Protein AF-A0A926HIZ7-F1 (afdb_monomer_lite)

Foldseek 3Di:
DDPPDDQQLVQWAWDQDPVGIWIKGADDDDPQFDADQDPVNGIGTGHLDLSVLVVCCVSQVLLAADDPPPFAADEQEDLPLACLLVVVVVPVVDRHAYAQLDDDPVSCVVSVHDSSSSRSSNSNSCSNNVPRPHHD

Radius of gyration: 15.8 Å; chains: 1; bounding box: 33×38×44 Å

Sequence (136 aa):
MVQGGRNMSDNISIIHTGEGRKLRITGSLPPGFHGDADPSGEFFLCPLDAQNAQAIRRELPWSAPVQVGMRKSVGCGDRLGIATPGHLRAVREGDMFPVLAQQSIREMQRARRSAQQVLDDATWGVIQANYQEGWG

Structure (mmCIF, N/CA/C/O backbone):
data_AF-A0A926HIZ7-F1
#
_entry.id   AF-A0A926HIZ7-F1
#
loop_
_atom_site.group_PDB
_atom_site.id
_atom_site.type_symbol
_atom_site.label_atom_id
_atom_site.label_alt_id
_atom_site.label_comp_id
_atom_site.label_asym_id
_atom_site.label_entity_id
_atom_site.label_seq_id
_atom_site.pdbx_PDB_ins_code
_atom_site.Cartn_x
_atom_site.Cartn_y
_atom_site.Cartn_z
_atom_site.occupancy
_atom_site.B_iso_or_equiv
_atom_site.auth_seq_id
_atom_site.auth_comp_id
_atom_site.auth_asym_id
_atom_site.auth_atom_id
_atom_site.pdbx_PDB_model_num
ATOM 1 N N . MET A 1 1 ? -8.825 24.619 -24.784 1.00 35.84 1 MET A N 1
ATOM 2 C CA . MET A 1 1 ? -8.639 23.164 -24.955 1.00 35.84 1 MET A CA 1
ATOM 3 C C . MET A 1 1 ? -7.860 22.687 -23.735 1.00 35.84 1 MET A C 1
ATOM 5 O O . MET A 1 1 ? -6.646 22.816 -23.706 1.00 35.84 1 MET A O 1
ATOM 9 N N . VAL A 1 2 ? -8.555 22.327 -22.653 1.00 38.16 2 VAL A N 1
ATOM 10 C CA . VAL A 1 2 ? -7.903 21.887 -21.410 1.00 38.16 2 VAL A CA 1
ATOM 11 C C . VAL A 1 2 ? -7.577 20.412 -21.602 1.00 38.16 2 VAL A C 1
ATOM 13 O O . VAL A 1 2 ? -8.491 19.597 -21.701 1.00 38.16 2 VAL A O 1
ATOM 16 N N . GLN A 1 3 ? -6.294 20.074 -21.733 1.00 37.06 3 GLN A N 1
ATOM 17 C CA . GLN A 1 3 ? -5.860 18.690 -21.577 1.00 37.06 3 GLN A CA 1
ATOM 18 C C . GLN A 1 3 ? -6.215 18.289 -20.143 1.00 37.06 3 GLN A C 1
ATOM 20 O O . GLN A 1 3 ? -5.607 18.779 -19.195 1.00 37.06 3 GLN A O 1
ATOM 25 N N . GLY A 1 4 ? -7.262 17.479 -19.981 1.00 39.75 4 GLY A N 1
ATOM 26 C CA . GLY A 1 4 ? -7.593 16.876 -18.697 1.00 39.75 4 GLY A CA 1
ATOM 27 C C . GLY A 1 4 ? -6.406 16.029 -18.262 1.00 39.75 4 GLY A C 1
ATOM 28 O O . GLY A 1 4 ? -6.139 14.992 -18.869 1.00 39.75 4 GLY A O 1
ATOM 29 N N . GLY A 1 5 ? -5.652 16.506 -17.271 1.00 42.03 5 GLY A N 1
ATOM 30 C CA . GLY A 1 5 ? -4.584 15.728 -16.660 1.00 42.03 5 GLY A CA 1
ATOM 31 C C . GLY A 1 5 ? -5.187 14.430 -16.138 1.00 42.03 5 GLY A C 1
ATOM 32 O O . GLY A 1 5 ? -6.086 14.467 -15.301 1.00 42.03 5 GLY A O 1
ATOM 33 N N . ARG A 1 6 ? -4.756 13.290 -16.687 1.00 56.28 6 ARG A N 1
ATOM 34 C CA . ARG A 1 6 ? -5.158 11.974 -16.179 1.00 56.28 6 ARG A CA 1
ATOM 35 C C . ARG A 1 6 ? -4.755 11.884 -14.709 1.00 56.28 6 ARG A C 1
ATOM 37 O O . ARG A 1 6 ? -3.636 12.260 -14.362 1.00 56.28 6 ARG A O 1
ATOM 44 N N . ASN A 1 7 ? -5.670 11.424 -13.860 1.00 69.00 7 ASN A N 1
ATOM 45 C CA . ASN A 1 7 ? -5.406 11.265 -12.438 1.00 69.00 7 ASN A CA 1
ATOM 46 C C . ASN A 1 7 ? -4.329 10.183 -12.255 1.00 69.00 7 ASN A C 1
ATOM 48 O O . ASN A 1 7 ? -4.416 9.120 -12.866 1.00 69.00 7 ASN A O 1
ATOM 52 N N . MET A 1 8 ? -3.302 10.444 -11.440 1.00 71.38 8 MET A N 1
ATOM 53 C CA . MET A 1 8 ? -2.183 9.514 -11.232 1.00 71.38 8 MET A CA 1
ATOM 54 C C . MET A 1 8 ? -2.665 8.133 -10.765 1.00 71.38 8 MET A C 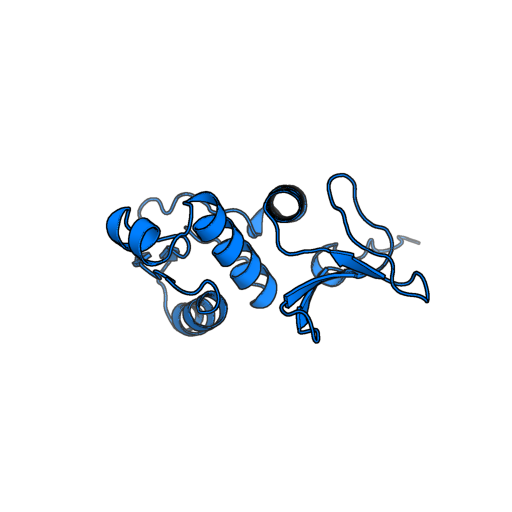1
ATOM 56 O O . MET A 1 8 ? -2.105 7.111 -11.159 1.00 71.38 8 MET A O 1
ATOM 60 N N . SER A 1 9 ? -3.748 8.089 -9.984 1.00 74.81 9 SER A N 1
ATOM 61 C CA . SER A 1 9 ? -4.374 6.844 -9.531 1.00 74.81 9 SER A CA 1
ATOM 62 C C . SER A 1 9 ? -4.807 5.919 -10.673 1.00 74.81 9 SER A C 1
ATOM 64 O O . SER A 1 9 ? -4.804 4.707 -10.486 1.00 74.81 9 SER A O 1
ATOM 66 N N . ASP A 1 10 ? -5.124 6.457 -11.854 1.00 82.38 10 ASP A N 1
ATOM 67 C CA . ASP A 1 10 ? -5.570 5.663 -13.007 1.00 82.38 10 ASP A CA 1
ATOM 68 C C . ASP A 1 10 ? -4.396 4.964 -13.716 1.00 82.38 10 ASP A C 1
ATOM 70 O O . ASP A 1 10 ? -4.586 3.992 -14.446 1.00 82.38 10 ASP A O 1
ATOM 74 N N . ASN A 1 11 ? -3.167 5.435 -13.480 1.00 92.12 11 ASN A N 1
ATOM 75 C CA . ASN A 1 11 ? -1.949 4.896 -14.085 1.00 92.12 11 ASN A CA 1
ATOM 76 C C . ASN A 1 11 ? -1.257 3.850 -13.202 1.00 92.12 11 ASN A C 1
ATOM 78 O O . ASN A 1 11 ? -0.273 3.245 -13.636 1.00 92.12 11 ASN A O 1
ATOM 82 N N . ILE A 1 12 ? -1.747 3.641 -11.977 1.00 94.81 12 ILE A N 1
ATOM 83 C CA . ILE A 1 12 ? -1.095 2.827 -10.955 1.00 94.81 12 ILE A CA 1
ATOM 84 C C . ILE A 1 12 ? -1.945 1.603 -10.626 1.00 94.81 12 ILE A C 1
ATOM 86 O O . ILE A 1 12 ? -3.146 1.688 -10.399 1.00 94.81 12 ILE A O 1
ATOM 90 N N . SER A 1 13 ? -1.315 0.430 -10.581 1.00 96.19 13 SER A N 1
ATOM 91 C CA . SER A 1 13 ? -2.011 -0.817 -10.241 1.00 96.19 13 SER A CA 1
ATOM 92 C C . SER A 1 13 ? -1.065 -1.845 -9.632 1.00 96.19 13 SER A C 1
ATOM 94 O O . SER A 1 13 ? 0.099 -1.927 -10.014 1.00 96.19 13 SER A O 1
ATOM 96 N N . ILE A 1 14 ? -1.569 -2.661 -8.704 1.00 97.56 14 ILE A N 1
ATOM 97 C CA . ILE A 1 14 ? -0.854 -3.851 -8.232 1.00 97.56 14 ILE A CA 1
ATOM 98 C C . ILE A 1 14 ? -1.161 -5.002 -9.187 1.00 97.56 14 ILE A C 1
ATOM 100 O O . ILE A 1 14 ? -2.325 -5.361 -9.371 1.00 97.56 14 ILE A O 1
ATOM 104 N N . ILE A 1 15 ? -0.124 -5.595 -9.775 1.00 96.69 15 ILE A N 1
ATOM 105 C CA . ILE A 1 15 ? -0.245 -6.735 -10.691 1.00 96.69 15 ILE A CA 1
ATOM 106 C C . ILE A 1 15 ? 0.453 -7.970 -10.122 1.00 96.69 15 ILE A C 1
ATOM 108 O O . ILE A 1 15 ? 1.350 -7.857 -9.287 1.00 96.69 15 ILE A O 1
ATOM 112 N N . HIS A 1 16 ? 0.055 -9.153 -10.592 1.00 95.19 16 HIS A N 1
ATOM 113 C CA . HIS A 1 16 ? 0.727 -10.414 -10.280 1.00 95.19 16 HIS A CA 1
ATOM 114 C C . HIS A 1 16 ? 1.585 -10.839 -11.469 1.00 95.19 16 HIS A C 1
ATOM 116 O O . HIS A 1 16 ? 1.116 -10.862 -12.604 1.00 95.19 16 HIS A O 1
ATOM 122 N N . THR A 1 17 ? 2.834 -11.180 -11.189 1.00 93.50 17 THR A N 1
ATOM 123 C CA . THR A 1 17 ? 3.816 -11.677 -12.156 1.00 93.50 17 THR A CA 1
ATOM 124 C C . THR A 1 17 ? 4.300 -13.061 -11.720 1.00 93.50 17 THR A C 1
ATOM 126 O O . THR A 1 17 ? 3.980 -13.510 -10.616 1.00 93.50 17 THR A O 1
ATOM 129 N N . GLY A 1 18 ? 5.112 -13.728 -12.547 1.00 92.62 18 GLY A N 1
ATOM 130 C CA . GLY A 1 18 ? 5.780 -14.975 -12.149 1.00 92.62 18 GLY A CA 1
ATOM 131 C C . GLY A 1 18 ? 6.703 -14.819 -10.930 1.00 92.62 18 GLY A C 1
ATOM 132 O O . GLY A 1 18 ? 6.936 -15.785 -10.215 1.00 92.62 18 GLY A O 1
ATOM 133 N N . GLU A 1 19 ? 7.165 -13.598 -10.646 1.00 90.00 19 GLU A N 1
ATOM 134 C CA . GLU A 1 19 ? 8.022 -13.260 -9.500 1.00 90.00 19 GLU A CA 1
ATOM 135 C C . GLU A 1 19 ? 7.233 -12.764 -8.275 1.00 90.00 19 GLU A C 1
ATOM 137 O O . GLU A 1 19 ? 7.812 -12.302 -7.292 1.00 90.00 19 GLU A O 1
ATOM 142 N N . GLY A 1 20 ? 5.900 -12.813 -8.330 1.00 93.06 20 GLY A N 1
ATOM 143 C CA . GLY A 1 20 ? 5.021 -12.266 -7.303 1.00 93.06 20 GLY A CA 1
ATOM 144 C C . GLY A 1 20 ? 4.438 -10.904 -7.674 1.00 93.06 20 GLY A C 1
ATOM 145 O O . GLY A 1 20 ? 4.333 -10.540 -8.849 1.00 93.06 20 GLY A O 1
ATOM 146 N N . ARG A 1 21 ? 3.972 -10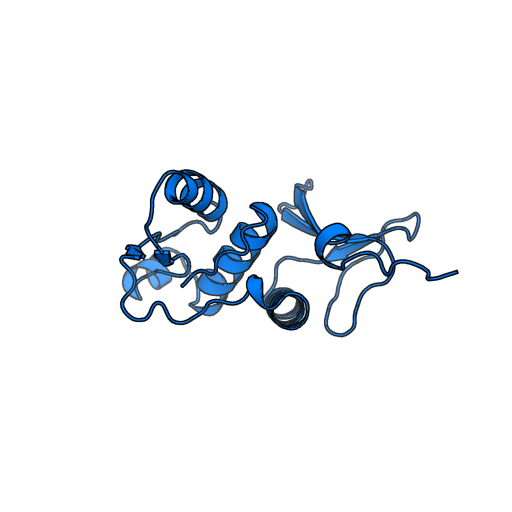.164 -6.663 1.00 96.69 21 ARG A N 1
ATOM 147 C CA . ARG A 1 21 ? 3.278 -8.886 -6.871 1.00 96.69 21 ARG A CA 1
ATOM 148 C C . ARG A 1 21 ? 4.263 -7.757 -7.182 1.00 96.69 21 ARG A C 1
ATOM 150 O O . ARG A 1 21 ? 5.315 -7.663 -6.554 1.00 96.69 21 ARG A O 1
ATOM 157 N N . LYS A 1 22 ? 3.886 -6.880 -8.112 1.00 98.00 22 LYS A N 1
ATOM 158 C CA . LYS A 1 22 ? 4.630 -5.666 -8.486 1.00 98.00 22 LYS A CA 1
ATOM 159 C C . LYS A 1 22 ? 3.672 -4.482 -8.585 1.00 98.00 22 LYS A C 1
ATOM 161 O O . LYS A 1 22 ? 2.476 -4.660 -8.829 1.00 98.00 22 LYS A O 1
ATOM 166 N N . LEU A 1 23 ? 4.207 -3.280 -8.418 1.00 98.06 23 LEU A N 1
ATOM 167 C CA . LEU A 1 23 ? 3.509 -2.036 -8.711 1.00 98.06 23 LEU A CA 1
ATOM 168 C C . LEU A 1 23 ? 3.757 -1.696 -10.182 1.00 98.06 23 LEU A C 1
ATOM 170 O O . LEU A 1 23 ? 4.897 -1.491 -10.582 1.00 98.06 23 LEU A O 1
ATOM 174 N N . ARG A 1 24 ? 2.700 -1.641 -10.987 1.00 97.88 24 ARG A N 1
ATOM 175 C CA . ARG A 1 24 ? 2.761 -1.156 -12.366 1.00 97.88 24 ARG A CA 1
ATOM 176 C C . ARG A 1 24 ? 2.439 0.331 -12.389 1.00 97.88 24 ARG A C 1
ATOM 178 O O . ARG A 1 24 ? 1.377 0.714 -11.894 1.00 97.88 24 ARG A O 1
ATOM 185 N N . ILE A 1 25 ? 3.308 1.123 -13.011 1.00 97.50 25 ILE A N 1
ATOM 186 C CA . ILE A 1 25 ? 3.097 2.552 -13.268 1.00 97.50 25 ILE A CA 1
ATOM 187 C C . ILE A 1 25 ? 3.134 2.782 -14.779 1.00 97.50 25 ILE A C 1
ATOM 189 O O . ILE A 1 25 ? 4.147 2.514 -15.414 1.00 97.50 25 ILE A O 1
ATOM 193 N N . THR A 1 26 ? 2.028 3.247 -15.355 1.00 96.62 26 THR A N 1
ATOM 194 C CA . THR A 1 26 ? 1.904 3.503 -16.801 1.00 96.62 26 THR A CA 1
ATOM 195 C C . THR A 1 26 ? 2.405 4.905 -17.147 1.00 96.62 26 THR A C 1
ATOM 197 O O . THR A 1 26 ? 2.091 5.864 -16.442 1.00 96.62 26 THR A O 1
ATOM 200 N N . GLY A 1 27 ? 3.140 5.043 -18.251 1.00 93.62 27 GLY A N 1
ATOM 201 C CA . GLY A 1 27 ? 3.765 6.295 -18.670 1.00 93.62 27 GLY A CA 1
ATOM 202 C C . GLY A 1 27 ? 5.128 6.512 -18.011 1.00 93.62 27 GLY A C 1
ATOM 203 O O . GLY A 1 27 ? 5.935 5.594 -17.919 1.00 93.62 27 GLY A O 1
ATOM 204 N N . SER A 1 28 ? 5.414 7.740 -17.574 1.00 92.75 28 SER A N 1
ATOM 205 C CA . SER A 1 28 ? 6.706 8.088 -16.968 1.00 92.75 28 SER A CA 1
ATOM 206 C C . SER A 1 28 ? 6.813 7.643 -15.509 1.00 92.75 28 SER A C 1
ATOM 208 O O . SER A 1 28 ? 5.881 7.869 -14.737 1.00 92.75 28 SER A O 1
ATOM 210 N N . LEU A 1 29 ? 7.982 7.134 -15.106 1.00 95.00 29 LEU A N 1
ATOM 211 C CA . LEU A 1 29 ? 8.291 6.822 -13.709 1.00 95.00 29 LEU A CA 1
ATOM 212 C C . LEU A 1 29 ? 8.463 8.117 -12.884 1.00 95.00 29 LEU A C 1
ATOM 214 O O . LEU A 1 29 ? 9.384 8.888 -13.171 1.00 95.00 29 LEU A O 1
ATOM 218 N N . PRO A 1 30 ? 7.617 8.388 -11.869 1.00 94.56 30 PRO A N 1
ATOM 219 C CA . PRO A 1 30 ? 7.739 9.604 -11.070 1.00 94.56 30 PRO A CA 1
ATOM 220 C C . PRO A 1 30 ? 8.992 9.596 -10.174 1.00 94.56 30 PRO A C 1
ATOM 222 O O . PRO A 1 30 ? 9.497 8.525 -9.819 1.00 94.56 30 PRO A O 1
ATOM 225 N N . PRO A 1 31 ? 9.486 10.771 -9.740 1.00 95.06 31 PRO A N 1
ATOM 226 C CA . PRO A 1 31 ? 10.629 10.854 -8.838 1.00 95.06 31 PRO A CA 1
ATOM 227 C C . PRO A 1 31 ? 10.437 10.055 -7.541 1.00 95.06 31 PRO A C 1
ATOM 229 O O . PRO A 1 31 ? 9.383 10.083 -6.908 1.00 95.06 31 PRO A O 1
ATOM 232 N N . GLY A 1 32 ? 11.497 9.374 -7.108 1.00 97.00 32 GLY A N 1
ATOM 233 C CA . GLY A 1 32 ? 11.519 8.588 -5.872 1.00 97.00 32 GLY A CA 1
ATOM 234 C C . GLY A 1 32 ? 11.063 7.136 -6.028 1.00 97.00 32 GLY A C 1
ATOM 235 O O . GLY A 1 32 ? 11.364 6.333 -5.145 1.00 97.00 32 GLY A O 1
ATOM 236 N N . PHE A 1 33 ? 10.414 6.787 -7.140 1.00 98.19 33 PHE A N 1
ATOM 237 C CA . PHE A 1 33 ? 10.181 5.393 -7.507 1.00 98.19 33 PHE A CA 1
ATOM 238 C C . PHE A 1 33 ? 11.411 4.781 -8.181 1.00 98.19 33 PHE A C 1
ATOM 240 O O . PHE A 1 33 ? 12.237 5.484 -8.765 1.00 98.19 33 PHE A O 1
ATOM 247 N N . HIS A 1 34 ? 11.508 3.456 -8.125 1.00 98.50 34 HIS A N 1
ATOM 248 C CA . HIS A 1 34 ? 12.442 2.665 -8.924 1.00 98.50 34 HIS A CA 1
ATOM 249 C C . HIS A 1 34 ? 11.753 1.405 -9.449 1.00 98.50 34 HIS A C 1
ATOM 251 O O . HIS A 1 34 ? 10.843 0.876 -8.806 1.00 98.50 34 HIS A O 1
ATOM 257 N N . GLY A 1 35 ? 12.170 0.951 -10.626 1.00 97.25 35 GLY A N 1
ATOM 258 C CA . GLY A 1 35 ? 11.596 -0.196 -11.314 1.00 97.25 35 GLY A CA 1
ATOM 259 C C . GLY A 1 35 ? 12.122 -0.313 -12.738 1.00 97.25 35 GLY A C 1
ATOM 260 O O . GLY A 1 35 ? 12.741 0.617 -13.259 1.00 97.25 35 GLY A O 1
ATOM 261 N N . ASP A 1 36 ? 11.847 -1.451 -13.359 1.00 97.25 36 ASP A N 1
ATOM 262 C CA . ASP A 1 36 ? 12.283 -1.736 -14.721 1.00 97.25 36 ASP A CA 1
ATOM 263 C C . ASP A 1 36 ? 11.216 -1.283 -15.715 1.00 97.25 36 ASP A C 1
ATOM 265 O O . ASP A 1 36 ? 10.024 -1.532 -15.511 1.00 97.25 36 ASP A O 1
ATOM 269 N N . ALA A 1 37 ? 11.635 -0.617 -16.789 1.00 96.88 37 ALA A N 1
ATOM 270 C CA . ALA A 1 37 ? 10.744 -0.329 -17.904 1.00 96.88 37 ALA A CA 1
ATOM 271 C C . ALA A 1 37 ? 10.361 -1.638 -18.602 1.00 96.88 37 ALA A C 1
ATOM 273 O O . ALA A 1 37 ? 11.193 -2.532 -18.779 1.00 96.88 37 ALA A O 1
ATOM 274 N N . ASP A 1 38 ? 9.107 -1.748 -19.022 1.00 95.31 38 ASP A N 1
ATOM 275 C CA . ASP A 1 38 ? 8.708 -2.825 -19.912 1.00 95.31 38 ASP A CA 1
ATOM 276 C C . ASP A 1 38 ? 9.401 -2.671 -21.287 1.00 95.31 38 ASP A C 1
ATOM 278 O O . ASP A 1 38 ? 9.801 -1.561 -21.651 1.00 95.31 38 ASP A O 1
ATOM 282 N N . PRO A 1 39 ? 9.538 -3.747 -22.084 1.00 94.50 39 PRO A N 1
ATOM 283 C CA . PRO A 1 39 ? 10.218 -3.693 -23.381 1.00 94.50 39 PRO A CA 1
ATOM 284 C C . PRO A 1 39 ? 9.672 -2.650 -24.370 1.00 94.50 39 PRO A C 1
ATOM 286 O O . PRO A 1 39 ? 10.421 -2.181 -25.225 1.00 94.50 39 PRO A O 1
ATOM 289 N N . SER A 1 40 ? 8.385 -2.304 -24.281 1.00 92.88 40 SER A N 1
ATOM 290 C CA . SER A 1 40 ? 7.751 -1.268 -25.107 1.00 92.88 40 SER A CA 1
ATOM 291 C C . SER A 1 40 ? 7.949 0.155 -24.571 1.00 92.88 40 SER A C 1
ATOM 293 O O . SER A 1 40 ? 7.764 1.118 -25.315 1.00 92.88 40 SER A O 1
ATOM 295 N N . GLY A 1 41 ? 8.367 0.299 -23.310 1.00 92.00 41 GLY A N 1
ATOM 296 C CA . GLY A 1 41 ? 8.520 1.586 -22.634 1.00 92.00 41 GLY A CA 1
ATOM 297 C C . GLY A 1 41 ? 7.191 2.260 -22.273 1.00 92.00 41 GLY A C 1
ATOM 298 O O . GLY A 1 41 ? 7.173 3.459 -21.997 1.00 92.00 41 GLY A O 1
ATOM 299 N N . GLU A 1 42 ? 6.081 1.522 -22.289 1.00 95.00 42 GLU A N 1
ATOM 300 C CA . GLU A 1 42 ? 4.746 2.019 -21.957 1.00 95.00 42 GLU A CA 1
ATOM 301 C C . GLU A 1 42 ? 4.490 2.047 -20.446 1.00 95.00 42 GLU A C 1
ATOM 303 O O . GLU A 1 42 ? 3.686 2.855 -19.967 1.00 95.00 42 GLU A O 1
ATOM 308 N N . PHE A 1 43 ? 5.154 1.182 -19.676 1.00 96.75 43 PHE A N 1
ATOM 309 C CA . PHE A 1 43 ? 5.029 1.147 -18.221 1.00 96.75 43 PHE A CA 1
ATOM 310 C C . PHE A 1 43 ? 6.316 0.711 -17.516 1.00 96.75 43 PHE A C 1
ATOM 312 O O . PHE A 1 43 ? 7.247 0.183 -18.115 1.00 96.75 43 PHE A O 1
ATOM 319 N N . PHE A 1 44 ? 6.334 0.904 -16.199 1.00 97.94 44 PHE A N 1
ATOM 320 C CA . PHE A 1 44 ? 7.373 0.434 -15.290 1.00 97.94 44 PHE A CA 1
ATOM 321 C C . PHE A 1 44 ? 6.817 -0.620 -14.336 1.00 97.94 44 PHE A C 1
ATOM 323 O O . PHE A 1 44 ? 5.683 -0.502 -13.857 1.00 97.94 44 PHE A O 1
ATOM 330 N N . LEU A 1 45 ? 7.629 -1.633 -14.034 1.00 97.94 45 LEU A N 1
ATOM 331 C CA . LEU A 1 45 ? 7.382 -2.624 -12.993 1.00 97.94 45 LEU A CA 1
ATOM 332 C C . LEU A 1 45 ? 8.285 -2.347 -11.797 1.00 97.94 45 LEU A C 1
ATOM 334 O O . LEU A 1 45 ? 9.479 -2.639 -11.795 1.00 97.94 45 LEU A O 1
ATOM 338 N N . CYS A 1 46 ? 7.679 -1.804 -10.752 1.00 98.31 46 CYS A N 1
ATOM 339 C CA . CYS A 1 46 ? 8.355 -1.405 -9.533 1.00 98.31 46 CYS A CA 1
ATOM 340 C C . CYS A 1 46 ? 8.205 -2.505 -8.462 1.00 98.31 46 CYS A C 1
ATOM 342 O O . CYS A 1 46 ? 7.098 -3.030 -8.263 1.00 98.31 46 CYS A O 1
ATOM 344 N N . PRO A 1 47 ? 9.278 -2.888 -7.747 1.00 98.31 47 PRO A N 1
ATOM 345 C CA . PRO A 1 47 ? 9.172 -3.814 -6.623 1.00 98.31 47 PRO A CA 1
ATOM 346 C C . PRO A 1 47 ? 8.364 -3.207 -5.469 1.00 98.31 47 PRO A C 1
ATOM 348 O O . PRO A 1 47 ? 8.364 -1.997 -5.249 1.00 98.31 47 PRO A O 1
ATOM 351 N N . LEU A 1 48 ? 7.687 -4.065 -4.706 1.00 98.25 48 LEU A N 1
ATOM 352 C CA . LEU A 1 48 ? 6.885 -3.675 -3.542 1.00 98.25 48 LEU A CA 1
ATOM 353 C C . LEU A 1 48 ? 7.746 -3.525 -2.278 1.00 98.25 48 LEU A C 1
ATOM 355 O O . LEU A 1 48 ? 7.539 -4.223 -1.288 1.00 98.25 48 LEU A O 1
ATOM 359 N N . ASP A 1 49 ? 8.739 -2.639 -2.324 1.00 98.12 49 ASP A N 1
ATOM 360 C CA . ASP A 1 49 ? 9.666 -2.386 -1.218 1.00 98.12 49 ASP A CA 1
ATOM 361 C C . ASP A 1 49 ? 9.407 -1.060 -0.488 1.00 98.12 49 ASP A C 1
ATOM 363 O O . ASP A 1 49 ? 8.530 -0.277 -0.853 1.00 98.12 49 ASP A O 1
ATOM 367 N N . ALA A 1 50 ? 10.188 -0.804 0.563 1.00 98.38 50 ALA A N 1
ATOM 368 C CA . ALA A 1 50 ? 10.020 0.366 1.419 1.00 98.38 50 ALA A CA 1
ATOM 369 C C . ALA A 1 50 ? 10.231 1.700 0.681 1.00 98.38 50 ALA A C 1
ATOM 371 O O . ALA A 1 50 ? 9.569 2.687 1.010 1.00 98.38 50 ALA A O 1
ATOM 372 N N . GLN A 1 51 ? 11.121 1.752 -0.318 1.00 98.56 51 GLN A N 1
ATOM 373 C CA . GLN A 1 51 ? 11.372 2.979 -1.078 1.00 98.56 51 GLN A CA 1
ATOM 374 C C . GLN A 1 51 ? 10.157 3.324 -1.940 1.00 98.56 51 GLN A C 1
ATOM 376 O O . GLN A 1 51 ? 9.641 4.442 -1.863 1.00 98.56 51 GLN A O 1
ATOM 381 N N . ASN A 1 52 ? 9.654 2.353 -2.704 1.00 98.69 52 ASN A N 1
ATOM 382 C CA . ASN A 1 52 ? 8.454 2.547 -3.511 1.00 98.69 52 ASN A CA 1
ATOM 383 C C . ASN A 1 52 ? 7.211 2.764 -2.635 1.00 98.69 52 ASN A C 1
ATOM 385 O O . ASN A 1 52 ? 6.356 3.571 -2.994 1.00 98.69 52 ASN A O 1
ATOM 389 N N . ALA A 1 53 ? 7.122 2.127 -1.460 1.00 98.62 53 ALA A N 1
ATOM 390 C CA . ALA A 1 53 ? 6.042 2.361 -0.496 1.00 98.62 53 ALA A CA 1
ATOM 391 C C . ALA A 1 53 ? 6.074 3.791 0.068 1.00 98.62 53 ALA A C 1
ATOM 393 O O . ALA A 1 53 ? 5.042 4.430 0.274 1.00 98.62 53 ALA A O 1
ATOM 394 N N . GLN A 1 54 ? 7.266 4.333 0.317 1.00 98.56 54 GLN A N 1
ATOM 395 C CA . GLN A 1 54 ? 7.411 5.728 0.714 1.00 98.56 54 GLN A CA 1
ATOM 396 C C . GLN A 1 54 ? 7.011 6.673 -0.426 1.00 98.56 54 GLN A C 1
ATOM 398 O O . GLN A 1 54 ? 6.302 7.649 -0.183 1.00 98.56 54 GLN A O 1
ATOM 403 N N . ALA A 1 55 ? 7.444 6.390 -1.658 1.00 98.31 55 ALA A N 1
ATOM 404 C CA . ALA A 1 55 ? 7.106 7.195 -2.827 1.00 98.31 55 ALA A CA 1
ATOM 405 C C . ALA A 1 55 ? 5.597 7.202 -3.098 1.00 98.31 55 ALA A C 1
ATOM 407 O O . ALA A 1 55 ? 5.019 8.277 -3.253 1.00 98.31 55 ALA A O 1
ATOM 408 N N . ILE A 1 56 ? 4.937 6.041 -3.041 1.00 98.06 56 ILE A N 1
ATOM 409 C CA . ILE A 1 56 ? 3.501 5.950 -3.311 1.00 98.06 56 ILE A C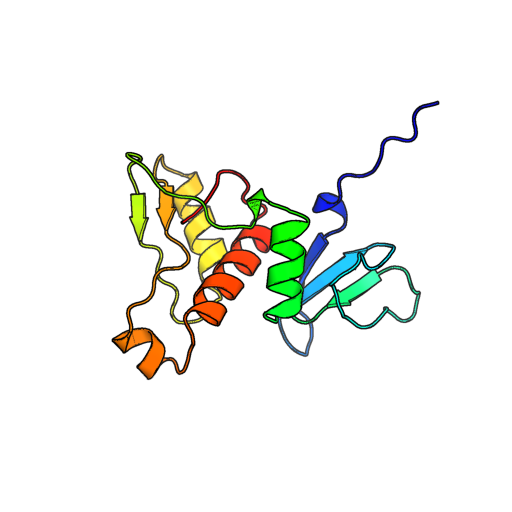A 1
ATOM 410 C C . ILE A 1 56 ? 2.653 6.648 -2.253 1.00 98.06 56 ILE A C 1
ATOM 412 O O . ILE A 1 56 ? 1.674 7.290 -2.605 1.00 98.06 56 ILE A O 1
ATOM 416 N N . ARG A 1 57 ? 3.052 6.615 -0.976 1.00 98.19 57 ARG A N 1
ATOM 417 C CA . ARG A 1 57 ? 2.352 7.358 0.084 1.00 98.19 57 ARG A CA 1
ATOM 418 C C . ARG A 1 57 ? 2.493 8.872 -0.058 1.00 98.19 57 ARG A C 1
ATOM 420 O O . ARG A 1 57 ? 1.612 9.596 0.393 1.00 98.19 57 ARG A O 1
ATOM 427 N N . ARG A 1 58 ? 3.581 9.357 -0.671 1.00 97.25 58 ARG A N 1
ATOM 428 C CA . ARG A 1 58 ? 3.737 10.782 -1.013 1.00 97.25 58 ARG A CA 1
ATOM 429 C C . ARG A 1 58 ? 2.880 11.166 -2.217 1.00 97.25 58 ARG A C 1
ATOM 431 O O . ARG A 1 58 ? 2.235 12.205 -2.179 1.00 97.25 58 ARG A O 1
ATOM 438 N N . GLU A 1 59 ? 2.884 10.330 -3.252 1.00 96.12 59 GLU A N 1
ATOM 439 C CA . GLU A 1 59 ? 2.180 10.592 -4.513 1.00 96.12 59 GLU A CA 1
ATOM 440 C C . GLU A 1 59 ? 0.658 10.422 -4.388 1.00 96.12 59 GLU A C 1
ATOM 442 O O . GLU A 1 59 ? -0.118 11.200 -4.933 1.00 96.12 59 GLU A O 1
ATOM 447 N N . LEU A 1 60 ? 0.223 9.419 -3.625 1.00 96.19 60 LEU A N 1
ATOM 448 C CA . LEU A 1 60 ? -1.172 9.104 -3.335 1.00 96.19 60 LEU A CA 1
ATOM 449 C C . LEU A 1 60 ? -1.392 9.182 -1.818 1.00 96.19 60 LEU A C 1
ATOM 451 O O . LEU A 1 60 ? -1.368 8.145 -1.148 1.00 96.19 60 LEU A O 1
ATOM 455 N N . PRO A 1 61 ? -1.625 10.378 -1.243 1.00 96.62 61 PRO A N 1
ATOM 456 C CA . PRO A 1 61 ? -1.730 10.548 0.209 1.00 96.62 61 PRO A CA 1
ATOM 457 C C . PRO A 1 61 ? -2.803 9.683 0.883 1.00 96.62 61 PRO A C 1
ATOM 459 O O . PRO A 1 61 ? -2.639 9.303 2.037 1.00 96.62 61 PRO A O 1
ATOM 462 N N . TRP A 1 62 ? -3.870 9.304 0.168 1.00 97.00 62 TRP A N 1
ATOM 463 C CA . TRP A 1 62 ? -4.904 8.384 0.671 1.00 97.00 62 TRP A CA 1
ATOM 464 C C . TRP A 1 62 ? -4.392 6.956 0.915 1.00 97.00 62 TRP A C 1
ATOM 466 O O . TRP A 1 62 ? -5.019 6.190 1.645 1.00 97.00 62 TRP A O 1
ATOM 476 N N . SER A 1 63 ? -3.255 6.586 0.320 1.00 98.00 63 SER A N 1
ATOM 477 C CA . SER A 1 63 ? -2.597 5.303 0.571 1.00 98.00 63 SER A CA 1
ATOM 478 C C . SER A 1 63 ? -1.777 5.305 1.863 1.00 98.00 63 SER A C 1
ATOM 480 O O . SER A 1 63 ? -1.359 4.239 2.296 1.00 98.00 63 SER A O 1
ATOM 482 N N . ALA A 1 64 ? -1.560 6.457 2.508 1.00 98.50 64 ALA A N 1
ATOM 483 C CA . ALA A 1 64 ? -0.918 6.540 3.817 1.00 98.50 64 ALA A CA 1
ATOM 484 C C . ALA A 1 64 ? -1.931 6.306 4.957 1.00 98.50 64 ALA A C 1
ATOM 486 O O . ALA A 1 64 ? -3.104 6.661 4.807 1.00 98.50 64 ALA A O 1
ATOM 487 N N . PRO A 1 65 ? -1.506 5.741 6.105 1.00 98.31 65 PRO A N 1
ATOM 488 C CA . PRO A 1 65 ? -2.386 5.606 7.257 1.00 98.31 65 PRO A CA 1
ATOM 489 C C . PRO A 1 65 ? -2.729 6.981 7.839 1.00 98.31 65 PRO A C 1
ATOM 491 O O . PRO A 1 65 ? -1.940 7.928 7.779 1.00 98.31 65 PRO A O 1
ATOM 494 N N . VAL A 1 66 ? -3.891 7.070 8.473 1.00 98.38 66 VAL A N 1
ATOM 495 C CA . VAL A 1 66 ? -4.373 8.261 9.172 1.00 98.38 66 VAL A CA 1
ATOM 496 C C . VAL A 1 66 ? -4.802 7.904 10.590 1.00 98.38 66 VAL A C 1
ATOM 498 O O . VAL A 1 66 ? -5.157 6.768 10.898 1.00 98.38 66 VAL A O 1
ATOM 501 N N . GLN A 1 67 ? -4.808 8.895 11.479 1.00 97.62 67 GLN A N 1
ATOM 502 C CA . GLN A 1 67 ? -5.281 8.685 12.844 1.00 97.62 67 GLN A CA 1
ATOM 503 C C . GLN A 1 67 ? -6.779 8.334 12.858 1.00 97.62 67 GLN A C 1
ATOM 505 O O . GLN A 1 67 ? -7.609 8.982 12.213 1.00 97.62 67 GLN A O 1
ATOM 510 N N . VAL A 1 68 ? -7.143 7.307 13.630 1.00 96.88 68 VAL A N 1
ATOM 511 C CA . VAL A 1 68 ? -8.534 6.840 13.757 1.00 96.88 68 VAL A CA 1
ATOM 512 C C . VAL A 1 68 ? -9.452 7.881 14.412 1.00 96.88 68 VAL A C 1
ATOM 514 O O . VAL A 1 68 ? -10.596 8.049 13.982 1.00 96.88 68 VAL A O 1
ATOM 517 N N . GLY A 1 69 ? -8.957 8.616 15.413 1.00 95.81 69 GLY A N 1
ATOM 518 C CA . GLY A 1 69 ? -9.772 9.519 16.229 1.00 95.81 69 GLY A CA 1
ATOM 519 C C . GLY A 1 69 ? -10.818 8.759 17.054 1.00 95.81 69 GLY A C 1
ATOM 520 O O . GLY A 1 69 ? -10.539 7.682 17.569 1.00 95.81 69 GLY A O 1
ATOM 521 N N . MET A 1 70 ? -12.032 9.308 17.156 1.00 96.31 70 MET A N 1
ATOM 522 C CA . MET A 1 70 ? -13.151 8.723 17.920 1.00 96.31 70 MET A CA 1
ATOM 523 C C . MET A 1 70 ? -14.060 7.802 17.083 1.00 96.31 70 MET A C 1
ATOM 525 O O . MET A 1 70 ? -15.160 7.455 17.512 1.00 96.31 70 MET A O 1
ATOM 529 N N . ARG A 1 71 ? -13.640 7.432 15.867 1.00 96.56 71 ARG A N 1
ATOM 530 C CA . ARG A 1 71 ? -14.419 6.550 14.987 1.00 96.56 71 ARG A CA 1
ATOM 531 C C . ARG A 1 71 ? -14.481 5.137 15.568 1.00 96.56 71 ARG A C 1
ATOM 533 O O . ARG A 1 71 ? -13.489 4.637 16.104 1.00 96.56 71 ARG A O 1
ATOM 540 N N . LYS A 1 72 ? -15.626 4.465 15.403 1.00 97.38 72 LYS A N 1
ATOM 541 C CA . LYS A 1 72 ? -15.706 3.015 15.627 1.00 97.38 72 LYS A CA 1
ATOM 542 C C . LYS A 1 72 ? -14.687 2.342 14.712 1.00 97.38 72 LYS A C 1
ATOM 544 O O . LYS A 1 72 ? -14.590 2.705 13.541 1.00 97.38 72 LYS A O 1
ATOM 549 N N . SER A 1 73 ? -13.906 1.408 15.239 1.00 98.06 73 SER A N 1
ATOM 550 C CA . SER A 1 73 ? -12.794 0.819 14.495 1.00 98.06 73 SER A CA 1
ATOM 551 C C . SER A 1 73 ? -12.625 -0.663 14.768 1.00 98.06 73 SER A C 1
ATOM 553 O O . SER A 1 73 ? -13.074 -1.182 15.791 1.00 98.06 73 SER A O 1
ATOM 555 N N . VAL A 1 74 ? -12.001 -1.349 13.816 1.00 98.38 74 VAL A N 1
ATOM 556 C CA . VAL A 1 74 ? -11.723 -2.784 13.875 1.00 98.38 74 VAL A CA 1
ATOM 557 C C . VAL A 1 74 ? -10.255 -3.041 13.546 1.00 98.38 74 VAL A C 1
ATOM 559 O O . VAL A 1 74 ? -9.712 -2.478 12.597 1.00 98.38 74 VAL A O 1
ATOM 562 N N . GLY A 1 75 ? -9.608 -3.889 14.347 1.00 98.12 75 GLY A N 1
ATOM 563 C CA . GLY A 1 75 ? -8.258 -4.377 14.070 1.00 98.12 75 GLY A CA 1
ATOM 564 C C . GLY A 1 75 ? -8.281 -5.436 12.972 1.00 98.12 75 GLY A C 1
ATOM 565 O O . GLY A 1 75 ? -8.994 -6.433 13.082 1.00 98.12 75 GLY A O 1
ATOM 566 N N . CYS A 1 76 ? -7.495 -5.225 11.922 1.00 98.06 76 CYS A N 1
ATOM 567 C CA . CYS A 1 76 ? -7.441 -6.064 10.729 1.00 98.06 76 CYS A CA 1
ATOM 568 C C . CYS A 1 76 ? -6.046 -6.677 10.549 1.00 98.06 76 CYS A C 1
ATOM 570 O O . CYS A 1 76 ? -5.463 -6.606 9.467 1.00 98.06 76 CYS A O 1
ATOM 572 N N . GLY A 1 77 ? -5.493 -7.251 11.621 1.00 97.19 77 GLY A N 1
ATOM 573 C CA . GLY A 1 77 ? -4.121 -7.747 11.621 1.00 97.19 77 GLY A CA 1
ATOM 574 C C . GLY A 1 77 ? -3.843 -8.819 10.565 1.00 97.19 77 GLY A C 1
ATOM 575 O O . GLY A 1 77 ? -4.527 -9.840 10.483 1.00 97.19 77 GLY A O 1
ATOM 576 N N . ASP A 1 78 ? -2.786 -8.601 9.783 1.00 97.81 78 ASP A N 1
ATOM 577 C CA . ASP A 1 78 ? -2.400 -9.443 8.654 1.00 97.81 78 ASP A CA 1
ATOM 578 C C . ASP A 1 78 ? -0.953 -9.924 8.798 1.00 97.81 78 ASP A C 1
ATOM 580 O O . ASP A 1 78 ? 0.008 -9.225 8.473 1.00 97.81 78 ASP A O 1
ATOM 584 N N . ARG A 1 79 ? -0.796 -11.168 9.261 1.00 97.19 79 ARG A N 1
ATOM 585 C CA . ARG A 1 79 ? 0.524 -11.783 9.479 1.00 97.19 79 ARG A CA 1
ATOM 586 C C . ARG A 1 79 ? 1.220 -12.181 8.175 1.00 97.19 79 ARG A C 1
ATOM 588 O O . ARG A 1 79 ? 2.430 -12.397 8.210 1.00 97.19 79 ARG A O 1
ATOM 595 N N . LEU A 1 80 ? 0.493 -12.241 7.057 1.00 96.12 80 LEU A N 1
ATOM 596 C CA . LEU A 1 80 ? 0.982 -12.723 5.761 1.00 96.12 80 LEU A CA 1
ATOM 597 C C . LEU A 1 80 ? 1.215 -11.600 4.735 1.00 96.12 80 LEU A C 1
ATOM 599 O O . LEU A 1 80 ? 1.935 -11.821 3.769 1.00 96.12 80 LEU A O 1
ATOM 603 N N . GLY A 1 81 ? 0.624 -10.418 4.932 1.00 95.94 81 GLY A N 1
ATOM 604 C CA . GLY A 1 81 ? 0.758 -9.261 4.034 1.00 95.94 81 GLY A CA 1
ATOM 605 C C . GLY A 1 81 ? -0.104 -9.335 2.763 1.00 95.94 81 GLY A C 1
ATOM 606 O O . GLY A 1 81 ? 0.162 -8.641 1.779 1.00 95.94 81 GLY A O 1
ATOM 607 N N . ILE A 1 82 ? -1.121 -10.201 2.747 1.00 96.19 82 ILE A N 1
ATOM 608 C CA . ILE A 1 82 ? -1.987 -10.463 1.582 1.00 96.19 82 ILE A CA 1
ATOM 609 C C . ILE A 1 82 ? -3.489 -10.353 1.883 1.00 96.19 82 ILE A C 1
ATOM 611 O O . ILE A 1 82 ? -4.300 -10.407 0.960 1.00 96.19 82 ILE A O 1
ATOM 615 N N . ALA A 1 83 ? -3.883 -10.216 3.149 1.00 98.06 83 ALA A N 1
ATOM 616 C CA . ALA A 1 83 ? -5.277 -10.243 3.584 1.00 98.06 83 ALA A CA 1
ATOM 617 C C . ALA A 1 83 ? -5.971 -8.879 3.475 1.00 98.06 83 ALA A C 1
ATOM 619 O O . ALA A 1 83 ? -7.198 -8.834 3.371 1.00 98.06 83 ALA A O 1
ATOM 620 N N . THR A 1 84 ? -5.213 -7.776 3.444 1.00 98.38 84 THR A N 1
ATOM 621 C CA . THR A 1 84 ? -5.747 -6.402 3.410 1.00 98.38 84 THR A CA 1
ATOM 622 C C . THR A 1 84 ? -6.867 -6.174 2.381 1.00 98.38 84 THR A C 1
ATOM 624 O O . THR A 1 84 ? -7.913 -5.661 2.781 1.00 98.38 84 THR A O 1
ATOM 627 N N . PRO A 1 85 ? -6.764 -6.594 1.100 1.00 98.19 85 PRO A N 1
ATOM 628 C CA . PRO A 1 85 ? -7.875 -6.436 0.157 1.00 98.19 85 PRO A CA 1
ATOM 629 C C . PRO A 1 85 ? -9.156 -7.163 0.596 1.00 98.19 85 PRO A C 1
ATOM 631 O O . PRO A 1 85 ? -10.261 -6.679 0.368 1.00 98.19 85 PRO A O 1
ATOM 634 N N . GLY A 1 86 ? -9.023 -8.321 1.249 1.00 98.38 86 GLY A N 1
ATOM 635 C CA . GLY A 1 86 ? -10.144 -9.060 1.828 1.00 98.38 86 GLY A CA 1
ATOM 636 C C . GLY A 1 86 ? -10.773 -8.336 3.018 1.00 98.38 86 GLY A C 1
ATOM 637 O O . GLY A 1 86 ? -11.994 -8.205 3.058 1.00 98.38 86 GLY A O 1
ATOM 638 N N . HIS A 1 87 ? -9.951 -7.814 3.934 1.00 98.56 87 HIS A N 1
ATOM 639 C CA . HIS A 1 87 ? -10.418 -7.000 5.062 1.00 98.56 87 HIS A CA 1
ATOM 640 C C . HIS A 1 87 ? -11.200 -5.771 4.584 1.00 98.56 87 HIS A C 1
ATOM 642 O O . HIS A 1 87 ? -12.300 -5.517 5.065 1.00 98.56 87 HIS A O 1
ATOM 648 N N . LEU A 1 88 ? -10.678 -5.058 3.583 1.00 98.50 88 LEU A N 1
ATOM 649 C CA . LEU A 1 88 ? -11.323 -3.874 3.016 1.00 98.50 88 LEU A CA 1
ATOM 650 C C . LEU A 1 88 ? -12.658 -4.193 2.335 1.00 98.50 88 LEU A C 1
ATOM 652 O O . LEU A 1 88 ? -13.599 -3.416 2.460 1.00 98.50 88 LEU A O 1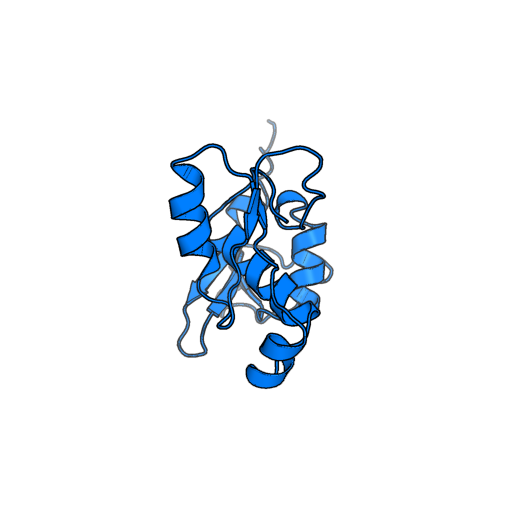
ATOM 656 N N . ARG A 1 89 ? -12.777 -5.347 1.662 1.00 97.88 89 ARG A N 1
ATOM 657 C CA . ARG A 1 89 ? -14.075 -5.805 1.137 1.00 97.88 89 ARG A CA 1
ATOM 658 C C . ARG A 1 89 ? -15.099 -6.015 2.249 1.00 97.88 89 ARG A C 1
ATOM 660 O O . ARG A 1 89 ? -16.233 -5.608 2.077 1.00 97.88 89 ARG A O 1
ATOM 667 N N . ALA A 1 90 ? -14.707 -6.612 3.375 1.00 97.38 90 ALA A N 1
ATOM 668 C CA . ALA A 1 90 ? -15.621 -6.819 4.498 1.00 97.38 90 ALA A CA 1
ATOM 669 C C . ALA A 1 90 ? -16.015 -5.499 5.183 1.00 97.38 90 ALA A C 1
ATOM 671 O O . ALA A 1 90 ? -17.166 -5.316 5.558 1.00 97.38 90 ALA A O 1
ATOM 672 N N . VAL A 1 91 ? -15.065 -4.574 5.331 1.00 97.12 91 VAL A N 1
ATOM 673 C CA . VAL A 1 91 ? -15.282 -3.282 5.998 1.00 97.12 91 VAL A CA 1
ATOM 674 C C . VAL A 1 91 ? -16.217 -2.369 5.205 1.00 97.12 91 VAL A C 1
ATOM 676 O O . VAL A 1 91 ? -17.025 -1.678 5.815 1.00 97.12 91 VAL A O 1
ATOM 679 N N . ARG A 1 92 ? -16.166 -2.417 3.867 1.00 96.12 92 ARG A N 1
ATOM 680 C CA . ARG A 1 92 ? -17.078 -1.663 2.987 1.00 96.12 92 ARG A CA 1
ATOM 681 C C . ARG A 1 92 ? -18.559 -1.993 3.188 1.00 96.12 92 ARG A C 1
ATOM 683 O O . ARG A 1 92 ? -19.403 -1.173 2.852 1.00 96.12 92 ARG A O 1
ATOM 690 N N . GLU A 1 93 ? -18.876 -3.161 3.740 1.00 96.00 93 GLU A N 1
ATOM 691 C CA . GLU A 1 93 ? -20.254 -3.563 4.046 1.00 96.00 93 GLU A CA 1
ATOM 692 C C . GLU A 1 93 ? -20.763 -2.987 5.386 1.00 96.00 93 GLU A C 1
ATOM 694 O O . GLU A 1 93 ? -21.907 -3.228 5.770 1.00 96.00 93 GLU A O 1
ATOM 699 N N . GLY A 1 94 ? -19.926 -2.250 6.129 1.00 93.88 94 GLY A N 1
ATOM 700 C CA . GLY A 1 94 ? -20.252 -1.685 7.441 1.00 93.88 94 GLY A CA 1
ATOM 701 C C . GLY A 1 94 ? -19.772 -0.241 7.636 1.00 93.88 94 GLY A C 1
ATOM 702 O O . GLY A 1 94 ? -19.368 0.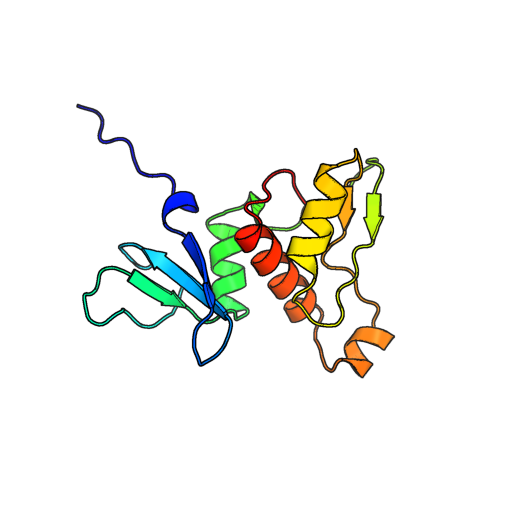432 6.696 1.00 93.88 94 GLY A O 1
ATOM 703 N N . ASP A 1 95 ? -19.823 0.245 8.882 1.00 94.69 95 ASP A N 1
ATOM 704 C CA . ASP A 1 95 ? -19.471 1.625 9.275 1.00 94.69 95 ASP A CA 1
ATOM 705 C C . ASP A 1 95 ? -18.153 1.722 10.075 1.00 94.69 95 ASP A C 1
ATOM 707 O O . ASP A 1 95 ? -17.898 2.709 10.771 1.00 94.69 95 ASP A O 1
ATOM 711 N N . MET A 1 96 ? -17.317 0.681 10.014 1.00 97.38 96 MET A N 1
ATOM 712 C CA . MET A 1 96 ? -16.119 0.548 10.848 1.00 97.38 96 MET A CA 1
ATOM 713 C C . MET A 1 96 ? -14.876 1.114 10.159 1.00 97.38 96 MET A C 1
ATOM 715 O O . MET A 1 96 ? -14.596 0.810 9.007 1.00 97.38 96 MET A O 1
ATOM 719 N N . PHE A 1 97 ? -14.054 1.866 10.889 1.00 98.31 97 PHE A N 1
ATOM 720 C CA . PHE A 1 97 ? -12.740 2.289 10.408 1.00 98.31 97 PHE A CA 1
ATOM 721 C C . PHE A 1 97 ? -11.715 1.139 10.507 1.00 98.31 97 PHE A C 1
ATOM 723 O O . PHE A 1 97 ? -11.518 0.602 11.605 1.00 98.31 97 PHE A O 1
ATOM 730 N N . PRO A 1 98 ? -11.036 0.754 9.412 1.00 98.56 98 PRO A N 1
ATOM 731 C CA . PRO A 1 98 ? -10.108 -0.370 9.433 1.00 98.56 98 PRO A CA 1
ATOM 732 C C . PRO A 1 98 ? -8.728 0.041 9.954 1.00 98.56 98 PRO A C 1
ATOM 734 O O . PRO A 1 98 ? -8.102 0.944 9.403 1.00 98.56 98 PRO A O 1
ATOM 737 N N . VAL A 1 99 ? -8.218 -0.666 10.964 1.00 98.62 99 VAL A N 1
ATOM 738 C CA . VAL A 1 99 ? -6.812 -0.587 11.397 1.00 98.62 99 VAL A CA 1
ATOM 739 C C . VAL A 1 99 ? -6.059 -1.763 10.769 1.00 98.62 99 VAL A C 1
ATOM 741 O O . VAL A 1 99 ? -6.047 -2.872 11.305 1.00 98.62 99 VAL A O 1
ATOM 744 N N . LEU A 1 100 ? -5.502 -1.532 9.580 1.00 98.75 100 LEU A N 1
ATOM 745 C CA . LEU A 1 100 ? -4.874 -2.524 8.706 1.00 98.75 100 LEU A CA 1
ATOM 746 C C . LEU A 1 100 ? -3.423 -2.815 9.102 1.00 98.75 100 LEU A C 1
ATOM 748 O O . LEU A 1 100 ? -3.017 -3.978 9.096 1.00 98.75 100 LEU A O 1
ATOM 752 N N . ALA A 1 101 ? -2.635 -1.798 9.475 1.00 98.19 101 ALA A N 1
ATOM 753 C CA . ALA A 1 101 ? -1.241 -1.988 9.890 1.00 98.19 101 ALA A CA 1
ATOM 754 C C . ALA A 1 101 ? -1.150 -2.429 11.361 1.00 98.19 101 ALA A C 1
ATOM 756 O O . ALA A 1 101 ? -0.565 -1.761 12.212 1.00 98.19 101 ALA A O 1
ATOM 757 N N . GLN A 1 102 ? -1.744 -3.583 1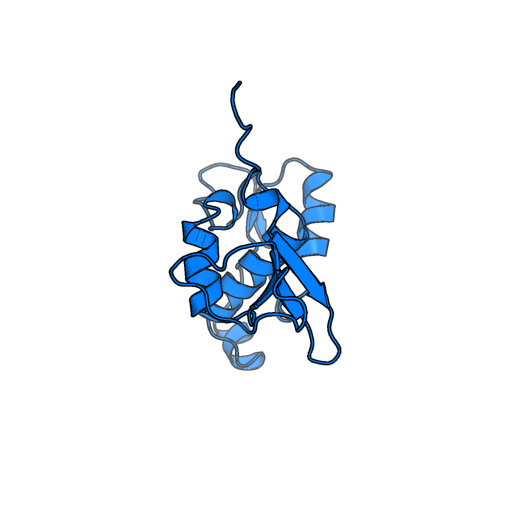1.673 1.00 98.00 102 GLN A N 1
ATOM 758 C CA . GLN A 1 102 ? -1.896 -4.065 13.042 1.00 98.00 102 GLN A CA 1
ATOM 759 C C . GLN A 1 102 ? -1.167 -5.393 13.259 1.00 98.00 102 GLN A C 1
ATOM 761 O O . GLN A 1 102 ? -1.616 -6.453 12.829 1.00 98.00 102 GLN A O 1
ATOM 766 N N . GLN A 1 103 ? -0.055 -5.361 13.993 1.00 97.69 103 GLN A N 1
ATOM 767 C CA . GLN A 1 103 ? 0.638 -6.574 14.425 1.00 97.69 103 GLN A CA 1
ATOM 768 C C . GLN A 1 103 ? 1.386 -6.328 15.740 1.00 97.69 103 GLN A C 1
ATOM 770 O O . GLN A 1 103 ? 2.031 -5.298 15.925 1.00 97.69 103 GLN A O 1
ATOM 775 N N . SER A 1 104 ? 1.308 -7.271 16.678 1.00 97.81 104 SER A N 1
ATOM 776 C CA . SER A 1 104 ? 2.082 -7.206 17.923 1.00 97.81 104 SER A CA 1
ATOM 777 C C . SER A 1 104 ? 3.558 -7.545 17.687 1.00 97.81 104 SER A C 1
ATOM 779 O O . SER A 1 104 ? 3.906 -8.267 16.749 1.00 97.81 104 SER A O 1
ATOM 781 N N . ILE A 1 105 ? 4.436 -7.116 18.601 1.00 97.25 105 ILE A N 1
ATOM 782 C CA . ILE A 1 105 ? 5.871 -7.463 18.579 1.00 97.25 105 ILE A CA 1
ATOM 783 C C . ILE A 1 105 ? 6.073 -8.983 18.514 1.00 97.25 105 ILE A C 1
ATOM 785 O O . ILE A 1 105 ? 6.856 -9.473 17.701 1.00 97.25 105 ILE A O 1
ATOM 789 N N . ARG A 1 106 ? 5.318 -9.745 19.317 1.00 97.88 106 ARG A N 1
ATOM 790 C CA . ARG A 1 106 ? 5.387 -11.215 19.339 1.00 97.88 106 ARG A CA 1
ATOM 791 C C . ARG A 1 106 ? 5.063 -11.826 17.975 1.00 97.88 106 ARG A C 1
ATOM 793 O O . ARG A 1 106 ? 5.688 -12.799 17.563 1.00 97.88 106 ARG A O 1
ATOM 800 N N . GLU A 1 107 ? 4.065 -11.291 17.282 1.00 97.31 107 GLU A N 1
ATOM 801 C CA . GLU A 1 107 ? 3.687 -11.773 15.954 1.00 97.31 107 GLU A CA 1
ATOM 802 C C . GLU A 1 107 ? 4.716 -11.382 14.900 1.00 97.31 107 GLU A C 1
ATOM 804 O O . GLU A 1 107 ? 5.024 -12.201 14.040 1.00 97.31 107 GLU A O 1
ATOM 809 N N . MET A 1 108 ? 5.252 -10.161 14.957 1.00 97.56 108 MET A N 1
ATOM 810 C CA . MET A 1 108 ? 6.317 -9.697 14.061 1.00 97.56 108 MET A CA 1
ATOM 811 C C . MET A 1 108 ? 7.568 -10.573 14.175 1.00 97.56 108 MET A C 1
ATOM 813 O O . MET A 1 108 ? 8.096 -11.027 13.163 1.00 97.56 108 MET A O 1
ATOM 817 N N . GLN A 1 109 ? 7.976 -10.922 15.398 1.00 97.44 109 GLN A N 1
ATOM 818 C CA . GLN A 1 109 ? 9.089 -11.845 15.641 1.00 97.44 109 GLN A CA 1
ATOM 819 C C . GLN A 1 109 ? 8.839 -13.233 15.032 1.00 97.44 109 GLN A C 1
ATOM 821 O O . GLN A 1 109 ? 9.713 -13.778 14.361 1.00 97.44 109 GLN A O 1
ATOM 826 N N . ARG A 1 110 ? 7.638 -13.800 15.218 1.00 96.94 110 ARG A N 1
ATOM 827 C CA . ARG A 1 110 ? 7.281 -15.122 14.665 1.00 96.94 110 ARG A CA 1
ATOM 828 C C . ARG A 1 110 ? 7.215 -15.127 13.141 1.00 96.94 110 ARG A C 1
ATOM 830 O O . ARG A 1 110 ? 7.654 -16.090 12.524 1.00 96.94 110 ARG A O 1
ATOM 837 N N . ALA A 1 111 ? 6.679 -14.062 12.550 1.00 95.50 111 ALA A N 1
ATOM 838 C CA . ALA A 1 111 ? 6.577 -13.905 11.103 1.00 95.50 111 ALA A CA 1
ATOM 839 C C . ALA A 1 111 ? 7.885 -13.418 10.456 1.00 95.50 111 ALA A C 1
ATOM 841 O O . ALA A 1 111 ? 7.964 -13.373 9.234 1.00 95.50 111 ALA A O 1
ATOM 842 N N . ARG A 1 112 ? 8.896 -13.048 11.259 1.00 96.94 112 ARG A N 1
ATOM 843 C CA . ARG A 1 112 ? 10.142 -12.404 10.809 1.00 96.94 112 ARG A CA 1
ATOM 844 C C . ARG A 1 112 ? 9.878 -11.150 9.969 1.00 96.94 112 ARG A C 1
ATOM 846 O O . ARG A 1 112 ? 10.507 -10.943 8.936 1.00 96.94 112 ARG A O 1
ATOM 853 N N . ARG A 1 113 ? 8.930 -10.329 10.420 1.00 96.94 113 ARG A N 1
ATOM 854 C CA . ARG A 1 113 ? 8.530 -9.080 9.760 1.00 96.94 113 ARG A CA 1
ATOM 855 C C . ARG A 1 113 ? 8.847 -7.877 10.638 1.00 96.94 113 ARG A C 1
ATOM 857 O O . ARG A 1 113 ? 8.788 -7.970 11.862 1.00 96.94 113 ARG A O 1
ATOM 864 N N . SER A 1 114 ? 9.171 -6.752 10.014 1.00 98.06 114 SER A N 1
ATOM 865 C CA . SER A 1 114 ? 9.332 -5.455 10.672 1.00 98.06 114 SER A CA 1
ATOM 866 C C . SER A 1 114 ? 8.021 -4.663 10.674 1.00 98.06 114 SER A C 1
ATOM 868 O O . SER A 1 114 ? 7.132 -4.914 9.861 1.00 98.06 114 SER A O 1
ATOM 870 N N . ALA A 1 115 ? 7.918 -3.654 11.544 1.00 98.06 115 ALA A N 1
ATOM 871 C CA . ALA A 1 115 ? 6.779 -2.733 11.539 1.00 98.06 115 ALA A CA 1
ATOM 872 C C . ALA A 1 115 ? 6.636 -2.001 10.191 1.00 98.06 115 ALA A C 1
ATOM 874 O O . ALA A 1 115 ? 5.523 -1.786 9.721 1.00 98.06 115 ALA A O 1
ATOM 875 N N . GLN A 1 116 ? 7.762 -1.692 9.536 1.00 98.44 116 GLN A N 1
ATOM 876 C CA . GLN A 1 116 ? 7.777 -1.098 8.201 1.00 98.44 116 GLN A CA 1
ATOM 877 C C . GLN A 1 116 ? 7.133 -2.031 7.167 1.00 98.44 116 GLN A C 1
ATOM 879 O O . GLN A 1 116 ? 6.277 -1.591 6.412 1.00 98.44 116 GLN A O 1
ATOM 884 N N . GLN A 1 117 ? 7.458 -3.330 7.189 1.00 98.38 117 GLN A N 1
ATOM 885 C CA . GLN A 1 117 ? 6.835 -4.309 6.290 1.00 98.38 117 GLN A CA 1
ATOM 886 C C . GLN A 1 117 ? 5.330 -4.452 6.544 1.00 98.38 117 GLN A C 1
ATOM 888 O O . GLN A 1 117 ? 4.561 -4.563 5.596 1.00 98.38 117 GLN A O 1
ATOM 893 N N . VAL A 1 118 ? 4.892 -4.416 7.807 1.00 98.50 118 VAL A N 1
ATOM 894 C CA . VAL A 1 118 ? 3.458 -4.442 8.148 1.00 98.50 118 VAL A CA 1
ATOM 895 C C . VAL A 1 118 ? 2.731 -3.234 7.552 1.00 98.50 118 VAL A C 1
ATOM 897 O O . VAL A 1 118 ? 1.668 -3.389 6.952 1.00 98.50 118 VAL A O 1
ATOM 900 N N . LEU A 1 119 ? 3.323 -2.044 7.669 1.00 98.75 119 LEU A N 1
ATOM 901 C CA . LEU A 1 119 ? 2.767 -0.812 7.120 1.00 98.75 119 LEU A CA 1
ATOM 902 C C . LEU A 1 119 ? 2.758 -0.797 5.581 1.00 98.75 119 LEU A C 1
ATOM 904 O O . LEU A 1 119 ? 1.777 -0.376 4.960 1.00 98.75 119 LEU A O 1
ATOM 908 N N . ASP A 1 120 ? 3.847 -1.243 4.960 1.00 98.69 120 ASP A N 1
ATOM 909 C CA . ASP A 1 120 ? 3.991 -1.275 3.504 1.00 98.69 120 ASP A CA 1
ATOM 910 C C . ASP A 1 120 ? 3.015 -2.275 2.878 1.00 98.69 120 ASP A C 1
ATOM 912 O O . ASP A 1 120 ? 2.309 -1.926 1.936 1.00 98.69 120 ASP A O 1
ATOM 916 N N . ASP A 1 121 ? 2.862 -3.469 3.455 1.00 98.50 121 ASP A N 1
ATOM 917 C CA . ASP A 1 121 ? 1.900 -4.460 2.960 1.00 98.50 121 ASP A CA 1
ATOM 918 C C . ASP A 1 121 ? 0.444 -3.978 3.072 1.00 98.50 121 ASP A C 1
ATOM 920 O O . ASP A 1 121 ? -0.365 -4.222 2.170 1.00 98.50 121 ASP A O 1
ATOM 924 N N . ALA A 1 122 ? 0.102 -3.241 4.135 1.00 98.75 122 ALA A N 1
ATOM 925 C CA . ALA A 1 122 ? -1.198 -2.583 4.241 1.00 98.75 122 ALA A CA 1
ATOM 926 C C . ALA A 1 122 ? -1.387 -1.520 3.143 1.00 98.75 122 ALA A C 1
ATOM 928 O O . ALA A 1 122 ? -2.416 -1.521 2.468 1.00 98.75 122 ALA A O 1
ATOM 929 N N . THR A 1 123 ? -0.364 -0.697 2.887 1.00 98.69 123 THR A N 1
ATOM 930 C CA . THR A 1 123 ? -0.355 0.310 1.805 1.00 98.69 123 THR A CA 1
ATOM 931 C C . THR A 1 123 ? -0.621 -0.344 0.443 1.00 98.69 123 THR A C 1
ATOM 933 O O . THR A 1 123 ? -1.499 0.093 -0.304 1.00 98.69 123 THR A O 1
ATOM 936 N N . TRP A 1 124 ? 0.072 -1.444 0.130 1.00 98.56 124 TRP A N 1
ATOM 937 C CA . TRP A 1 124 ? -0.118 -2.176 -1.126 1.00 98.56 124 TRP A CA 1
ATOM 938 C C . TRP A 1 124 ? -1.516 -2.771 -1.257 1.00 98.56 124 TRP A C 1
ATOM 940 O O . TRP A 1 124 ? -2.123 -2.691 -2.325 1.00 98.56 124 TRP A O 1
ATOM 950 N N . GLY A 1 125 ? -2.053 -3.332 -0.173 1.00 98.38 125 GLY A N 1
ATOM 951 C CA . GLY A 1 125 ? -3.416 -3.851 -0.157 1.00 98.38 125 GLY A CA 1
ATOM 952 C C . GLY A 1 125 ? -4.478 -2.766 -0.358 1.00 98.38 125 GLY A C 1
ATOM 953 O O . GLY A 1 125 ? -5.455 -3.000 -1.066 1.00 98.38 125 GLY A O 1
ATOM 954 N N . VAL A 1 126 ? -4.269 -1.576 0.211 1.00 98.50 126 VAL A N 1
ATOM 955 C CA . VAL A 1 126 ? -5.144 -0.403 0.047 1.00 98.50 126 VAL A CA 1
ATOM 956 C C . VAL A 1 126 ? -5.167 0.078 -1.404 1.00 98.50 126 VAL A C 1
ATOM 958 O O . VAL A 1 126 ? -6.247 0.296 -1.957 1.00 98.50 126 VAL A O 1
ATOM 961 N N . ILE A 1 127 ? -3.999 0.157 -2.050 1.00 97.94 127 ILE A N 1
ATOM 962 C CA . ILE A 1 127 ? -3.887 0.494 -3.478 1.00 97.94 127 ILE A CA 1
ATOM 963 C C . ILE A 1 127 ? -4.569 -0.575 -4.335 1.00 97.94 127 ILE A C 1
ATOM 965 O O . ILE A 1 127 ? -5.379 -0.249 -5.198 1.00 97.94 127 ILE A O 1
ATOM 969 N N . GLN A 1 128 ? -4.301 -1.856 -4.068 1.00 97.50 128 GLN A N 1
ATOM 970 C CA . GLN A 1 128 ? -4.915 -2.971 -4.794 1.00 97.50 128 GLN A CA 1
ATOM 971 C C . GLN A 1 128 ? -6.449 -2.963 -4.690 1.00 97.50 128 GLN A C 1
ATOM 973 O O . GLN A 1 128 ? -7.134 -3.333 -5.641 1.00 97.50 128 GLN A O 1
ATOM 978 N N . ALA A 1 129 ? -6.995 -2.551 -3.544 1.00 97.06 129 ALA A N 1
ATOM 979 C CA . ALA A 1 129 ? -8.434 -2.451 -3.313 1.00 97.06 129 ALA A CA 1
ATOM 980 C C . ALA A 1 129 ? -9.050 -1.118 -3.782 1.00 97.06 129 ALA A C 1
ATOM 982 O O . ALA A 1 129 ? -10.271 -0.949 -3.654 1.00 97.06 129 ALA A O 1
ATOM 983 N N . ASN A 1 130 ? -8.223 -0.182 -4.271 1.00 96.06 130 ASN A N 1
ATOM 984 C CA . ASN A 1 130 ? -8.575 1.212 -4.547 1.00 96.06 130 ASN A CA 1
ATOM 985 C C . ASN A 1 130 ? -9.426 1.816 -3.413 1.00 96.06 130 ASN A C 1
ATOM 987 O O . ASN A 1 130 ? -10.549 2.277 -3.623 1.00 96.06 130 ASN A O 1
ATOM 991 N N . TYR A 1 131 ? -8.952 1.683 -2.174 1.00 97.06 131 TYR A N 1
ATOM 992 C CA . TYR A 1 131 ? -9.683 2.121 -0.987 1.00 97.06 131 TYR A CA 1
ATOM 993 C C . TYR A 1 131 ? -9.172 3.484 -0.520 1.00 97.06 131 TYR A C 1
ATOM 995 O O . TYR A 1 131 ? -8.039 3.601 -0.068 1.00 97.06 131 TYR A O 1
ATOM 1003 N N . GLN A 1 132 ? -10.007 4.519 -0.628 1.00 96.56 132 GLN A N 1
ATOM 1004 C CA . GLN A 1 132 ? -9.594 5.912 -0.398 1.00 96.56 132 GLN A CA 1
ATOM 1005 C C . GLN A 1 132 ? -10.273 6.560 0.822 1.00 96.56 132 GLN A C 1
ATOM 1007 O O . GLN A 1 132 ? -10.081 7.742 1.085 1.00 96.56 132 GLN A O 1
ATOM 1012 N N . GLU A 1 133 ? -11.043 5.792 1.599 1.00 96.06 133 GLU A N 1
ATOM 1013 C CA . GLU A 1 133 ? -11.831 6.287 2.746 1.00 96.06 133 GLU A CA 1
ATOM 1014 C C . GLU A 1 133 ? -10.996 6.453 4.038 1.00 96.06 133 GLU A C 1
ATOM 1016 O O . GLU A 1 133 ? -11.498 6.861 5.089 1.00 96.06 133 GLU A O 1
ATOM 1021 N N . GLY A 1 134 ? -9.691 6.174 3.954 1.00 97.12 134 GLY A N 1
ATOM 1022 C CA . GLY A 1 134 ? -8.731 6.256 5.053 1.00 97.12 134 GLY A CA 1
ATOM 1023 C C . GLY A 1 134 ? -8.666 4.982 5.897 1.00 97.12 134 GLY A C 1
ATOM 1024 O O . GLY A 1 134 ? -9.661 4.294 6.113 1.00 97.12 134 GLY A O 1
ATOM 1025 N N . TRP A 1 135 ? -7.473 4.674 6.395 1.00 98.62 135 TRP A N 1
ATOM 1026 C CA . TRP A 1 135 ? -7.174 3.455 7.147 1.00 98.62 135 TRP A CA 1
ATOM 1027 C C . TRP A 1 135 ? -6.112 3.723 8.219 1.00 98.62 135 TRP A C 1
ATOM 1029 O O . TRP A 1 135 ? -5.426 4.743 8.156 1.00 98.62 135 TRP A O 1
ATOM 1039 N N . GLY A 1 136 ? -6.033 2.852 9.225 1.00 97.62 136 GLY A N 1
ATOM 1040 C CA . GLY A 1 136 ? -5.107 2.943 10.362 1.00 97.62 136 GLY A CA 1
ATOM 1041 C C . GLY A 1 136 ? -3.975 1.933 10.326 1.00 97.62 136 GLY A C 1
ATOM 1042 O O . GLY A 1 136 ? -4.210 0.789 9.878 1.00 97.62 136 GLY A O 1
#

pLDDT: mean 93.93, std 12.12, range [35.84, 98.75]

Secondary structure (DSSP, 8-state):
----PPPGGGGEEEEEETTEEEEEEESSPPTT---EEPTTSSEEEEESSHHHHHHHHHHSGGGS----TTS-EEE---SSS--HHHHHHHHTTSSPEEE-S---HHHHHHHT--HHHHHHHHHHHHHHTT--S---